Protein AF-A0A3C2D5D6-F1 (afdb_monomer)

Mean predicted aligned error: 3.18 Å

Radius of gyration: 10.92 Å; Cα contacts (8 Å, |Δi|>4): 31; chains: 1; bounding box: 22×16×32 Å

Solvent-accessible surface area (backbone atoms only — not comparable to full-atom values): 3055 Å² total; per-residue (Å²): 130,85,92,72,54,88,48,72,66,50,45,52,54,47,50,51,53,39,69,73,35,71,84,46,57,82,98,36,75,49,36,64,48,40,57,52,41,52,53,43,52,52,54,40,42,64,77,74,72,114

Structure (mmCIF, N/CA/C/O backbone):
data_AF-A0A3C2D5D6-F1
#
_entry.id   AF-A0A3C2D5D6-F1
#
loop_
_atom_site.group_PDB
_atom_site.id
_atom_site.type_symbol
_atom_site.label_atom_id
_atom_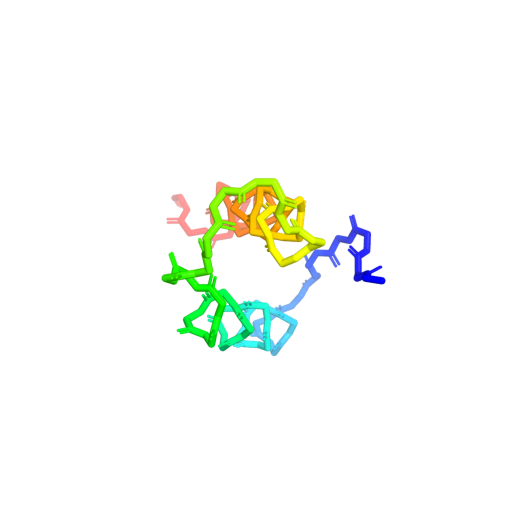site.label_alt_id
_atom_site.label_comp_id
_atom_site.label_asym_id
_atom_site.label_entity_id
_atom_site.label_seq_id
_atom_site.pdbx_PDB_ins_code
_atom_site.Cartn_x
_atom_site.Cartn_y
_atom_site.Cartn_z
_atom_site.occupancy
_atom_site.B_iso_or_equiv
_atom_site.auth_seq_id
_atom_site.auth_comp_id
_atom_site.auth_asym_id
_atom_site.auth_atom_id
_atom_site.pdbx_PDB_model_num
ATOM 1 N N . MET A 1 1 ? 7.313 -4.951 5.481 1.00 59.16 1 MET A N 1
ATOM 2 C CA . MET A 1 1 ? 6.695 -4.382 4.264 1.00 59.16 1 MET A CA 1
ATOM 3 C C . MET A 1 1 ? 7.773 -4.294 3.191 1.00 59.16 1 MET A C 1
ATOM 5 O O . MET A 1 1 ? 8.926 -4.164 3.581 1.00 59.16 1 MET A O 1
ATOM 9 N N . MET A 1 2 ? 7.444 -4.460 1.905 1.00 67.56 2 MET A N 1
ATOM 10 C CA . MET A 1 2 ? 8.425 -4.358 0.807 1.00 67.56 2 MET A CA 1
ATOM 11 C C . MET A 1 2 ? 9.051 -2.959 0.771 1.00 67.56 2 MET A C 1
ATOM 13 O O . MET A 1 2 ? 8.366 -1.982 1.048 1.00 67.56 2 MET A O 1
ATOM 17 N N . GLU A 1 3 ? 10.339 -2.874 0.442 1.00 78.38 3 GLU A N 1
ATOM 18 C CA . GLU A 1 3 ? 11.066 -1.598 0.346 1.00 78.38 3 GLU A CA 1
ATOM 19 C C . GLU A 1 3 ? 10.988 -0.979 -1.060 1.00 78.38 3 GLU A C 1
ATOM 21 O O . GLU A 1 3 ? 11.215 0.215 -1.221 1.00 78.38 3 GLU A O 1
ATOM 26 N N . THR A 1 4 ? 10.684 -1.775 -2.091 1.00 86.88 4 THR A N 1
A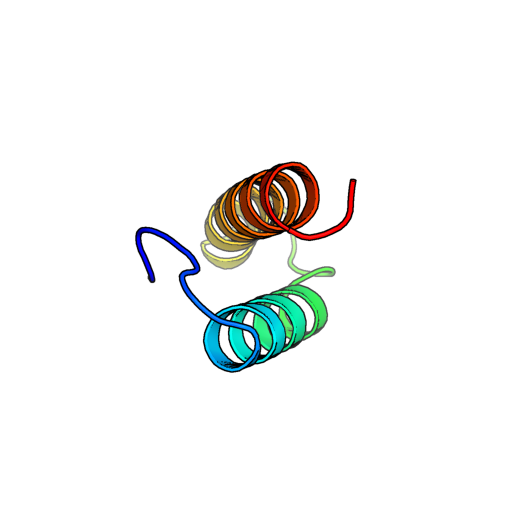TOM 27 C CA . THR A 1 4 ? 10.567 -1.361 -3.502 1.00 86.88 4 THR A CA 1
ATOM 28 C C . THR A 1 4 ? 9.747 -2.405 -4.269 1.00 86.88 4 THR A C 1
ATOM 30 O O . THR A 1 4 ? 9.756 -3.579 -3.892 1.00 86.88 4 THR A O 1
ATOM 33 N N . LEU A 1 5 ? 9.046 -1.984 -5.328 1.00 93.56 5 LEU A N 1
ATOM 34 C CA . LEU A 1 5 ? 8.354 -2.861 -6.281 1.00 93.56 5 LEU A CA 1
ATOM 35 C C . LEU A 1 5 ? 9.235 -3.013 -7.526 1.00 93.56 5 LEU A C 1
ATOM 37 O O . LEU A 1 5 ? 9.564 -2.012 -8.157 1.00 93.56 5 LEU A O 1
ATOM 41 N N . PHE A 1 6 ? 9.642 -4.234 -7.874 1.00 90.69 6 PHE A N 1
ATOM 42 C CA . PHE A 1 6 ? 10.583 -4.459 -8.983 1.00 90.69 6 PHE A CA 1
ATOM 43 C C . PHE A 1 6 ? 9.916 -5.000 -10.243 1.00 90.69 6 PHE A C 1
ATOM 45 O O . PHE A 1 6 ? 10.451 -4.865 -11.341 1.00 90.69 6 PHE A O 1
ATOM 52 N N . ASN A 1 7 ? 8.781 -5.672 -10.090 1.00 93.38 7 ASN A N 1
ATOM 53 C CA . ASN A 1 7 ? 8.095 -6.355 -11.175 1.00 93.38 7 ASN A CA 1
ATOM 54 C C . ASN A 1 7 ? 6.571 -6.225 -11.034 1.00 93.38 7 ASN A C 1
ATOM 56 O O . ASN A 1 7 ? 6.056 -5.726 -10.034 1.00 93.38 7 ASN A O 1
ATOM 60 N N . GLU A 1 8 ? 5.851 -6.679 -12.059 1.00 94.38 8 GLU A N 1
ATOM 61 C CA . GLU A 1 8 ? 4.392 -6.560 -12.111 1.00 94.38 8 GLU A CA 1
ATOM 62 C C . GLU A 1 8 ? 3.685 -7.375 -11.013 1.00 94.38 8 GLU A C 1
ATOM 64 O O . GLU A 1 8 ? 2.621 -6.976 -10.541 1.00 94.38 8 GLU A O 1
ATOM 69 N N . ASP A 1 9 ? 4.263 -8.494 -10.571 1.00 96.00 9 ASP A N 1
ATOM 70 C CA . ASP A 1 9 ? 3.675 -9.299 -9.499 1.00 96.00 9 ASP A CA 1
ATOM 71 C C . ASP A 1 9 ? 3.809 -8.592 -8.142 1.00 96.00 9 ASP A C 1
ATOM 73 O O . ASP A 1 9 ? 2.822 -8.521 -7.407 1.00 96.00 9 ASP A O 1
ATOM 77 N N . ASP A 1 10 ? 4.958 -7.966 -7.854 1.00 95.38 10 ASP A N 1
ATOM 78 C CA . ASP A 1 10 ? 5.131 -7.115 -6.665 1.00 95.38 10 ASP A CA 1
ATOM 79 C C . ASP A 1 10 ? 4.095 -5.981 -6.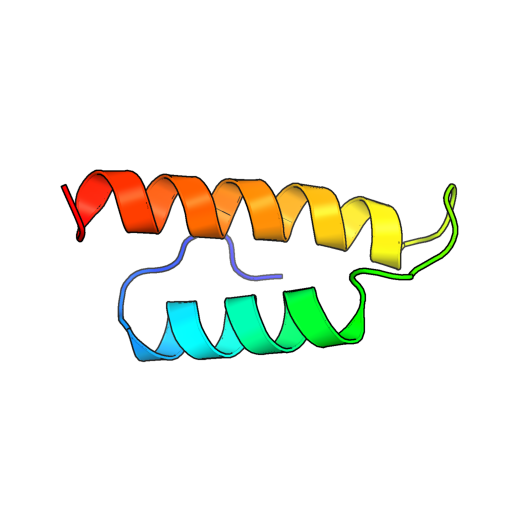662 1.00 95.38 10 ASP A C 1
ATOM 81 O O . ASP A 1 10 ? 3.438 -5.723 -5.650 1.00 95.38 10 ASP A O 1
ATOM 85 N N . TYR A 1 11 ? 3.910 -5.330 -7.816 1.00 95.56 11 TYR A N 1
ATOM 86 C CA . TYR A 1 11 ? 2.929 -4.261 -7.986 1.00 95.56 11 TYR A CA 1
ATOM 87 C C . TYR A 1 11 ? 1.498 -4.748 -7.736 1.00 95.56 11 TYR A C 1
ATOM 89 O O . TYR A 1 11 ? 0.753 -4.122 -6.981 1.00 95.56 11 TYR A O 1
ATOM 97 N N . ARG A 1 12 ? 1.111 -5.902 -8.291 1.00 96.25 12 ARG A N 1
ATOM 98 C CA . ARG A 1 12 ? -0.219 -6.494 -8.067 1.00 96.25 12 ARG A CA 1
ATOM 99 C C . ARG A 1 12 ? -0.450 -6.860 -6.604 1.00 96.25 12 ARG A C 1
ATOM 101 O O . ARG A 1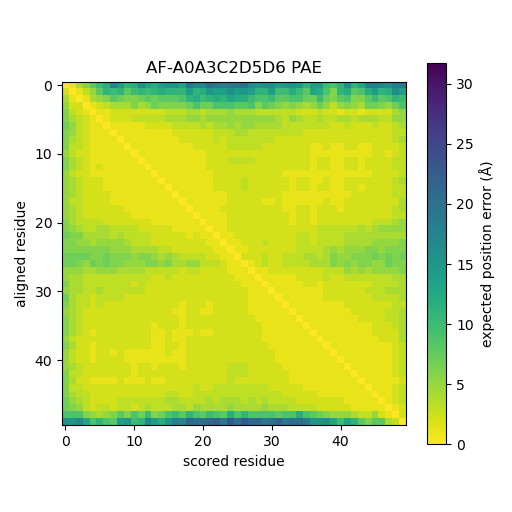 12 ? -1.552 -6.649 -6.096 1.00 96.25 12 ARG A O 1
ATOM 108 N N . GLU A 1 13 ? 0.553 -7.401 -5.917 1.00 96.19 13 GLU A N 1
ATOM 109 C CA . GLU A 1 13 ? 0.446 -7.714 -4.490 1.00 96.19 13 GLU A CA 1
ATOM 110 C C . GLU A 1 13 ? 0.323 -6.453 -3.629 1.00 96.19 13 GLU A C 1
ATOM 112 O O . GLU A 1 13 ? -0.500 -6.419 -2.709 1.00 96.19 13 GLU A O 1
ATOM 117 N N . ALA A 1 14 ? 1.106 -5.415 -3.930 1.00 95.81 14 ALA A N 1
ATOM 118 C CA . ALA A 1 14 ? 1.021 -4.123 -3.258 1.00 95.81 14 ALA A CA 1
ATOM 119 C C . ALA A 1 14 ? -0.348 -3.467 -3.478 1.00 95.81 14 ALA A C 1
ATOM 121 O O . ALA A 1 14 ? -0.978 -3.033 -2.515 1.00 95.81 14 ALA A O 1
ATOM 122 N N . LEU A 1 15 ? -0.857 -3.488 -4.712 1.00 96.31 15 LEU A N 1
ATOM 123 C CA . LEU A 1 15 ? -2.173 -2.953 -5.054 1.00 96.31 15 LEU A CA 1
ATOM 124 C C . LEU A 1 15 ? -3.295 -3.710 -4.336 1.00 96.31 15 LEU A C 1
ATOM 126 O O . LEU A 1 15 ? -4.234 -3.102 -3.828 1.00 96.31 15 LEU A O 1
ATOM 130 N N . LYS A 1 16 ? -3.191 -5.040 -4.240 1.00 97.06 16 LYS A N 1
ATOM 131 C CA . LYS A 1 16 ? -4.161 -5.846 -3.494 1.00 97.06 16 LYS A CA 1
ATOM 132 C C . LYS A 1 16 ? -4.193 -5.455 -2.016 1.00 97.06 16 LYS A C 1
ATOM 134 O O . LYS A 1 16 ? -5.276 -5.253 -1.479 1.00 97.06 16 LYS A O 1
ATOM 139 N N . LYS A 1 17 ? -3.028 -5.313 -1.378 1.00 96.19 17 LYS A N 1
ATOM 140 C CA . LYS A 1 17 ? -2.942 -4.877 0.026 1.00 96.19 17 LYS A CA 1
ATOM 141 C C . LYS A 1 17 ? -3.475 -3.465 0.215 1.00 96.19 17 LYS A C 1
ATOM 143 O O . LYS A 1 17 ? -4.195 -3.227 1.173 1.00 96.19 17 LYS A O 1
ATOM 148 N N . PHE A 1 18 ? -3.176 -2.562 -0.716 1.00 96.50 18 PHE A N 1
ATOM 149 C CA . PHE A 1 18 ? -3.709 -1.204 -0.703 1.00 96.50 18 PHE A CA 1
ATOM 150 C C . PHE A 1 18 ? -5.242 -1.225 -0.682 1.00 96.50 18 PHE A C 1
ATOM 152 O O . PHE A 1 18 ? -5.843 -0.600 0.181 1.00 96.50 18 PHE A O 1
ATOM 159 N N . LEU A 1 19 ? -5.876 -2.011 -1.557 1.00 97.00 19 LEU A N 1
ATOM 160 C CA . LEU A 1 19 ? -7.337 -2.153 -1.594 1.00 97.00 19 LEU A CA 1
ATOM 161 C C . LEU A 1 19 ? -7.926 -2.824 -0.344 1.00 97.00 19 LEU A C 1
ATOM 163 O O . LEU A 1 19 ? -9.079 -2.577 -0.009 1.00 97.00 19 LEU A O 1
ATOM 167 N N . GLU A 1 20 ? -7.169 -3.688 0.334 1.00 96.69 20 GLU A N 1
ATOM 168 C CA . GLU A 1 20 ? -7.608 -4.322 1.584 1.00 96.69 20 GLU A CA 1
ATOM 169 C C . GLU A 1 20 ? -7.632 -3.336 2.761 1.00 96.69 20 GLU A C 1
ATOM 171 O O . GLU A 1 20 ? -8.451 -3.503 3.665 1.00 96.69 20 GLU A O 1
ATOM 176 N N . ILE A 1 21 ? -6.760 -2.320 2.752 1.00 96.00 21 ILE A N 1
ATOM 177 C CA . ILE A 1 21 ? -6.573 -1.395 3.880 1.00 96.00 21 ILE A CA 1
ATOM 178 C C . ILE A 1 21 ? -6.925 0.066 3.558 1.00 96.00 21 ILE A C 1
ATOM 180 O O . ILE A 1 21 ? -6.777 0.921 4.423 1.00 96.00 21 ILE A O 1
ATOM 184 N N . CYS A 1 22 ? -7.419 0.380 2.353 1.00 95.62 22 CYS A N 1
ATOM 185 C CA . CYS A 1 22 ? -7.692 1.763 1.926 1.00 95.62 22 CYS A CA 1
ATOM 186 C C . CYS A 1 22 ? -8.758 2.490 2.745 1.00 95.62 22 CYS A C 1
ATOM 188 O O . CYS A 1 22 ? -8.739 3.714 2.803 1.00 95.62 22 CYS A O 1
ATOM 190 N N . ASP A 1 23 ? -9.645 1.742 3.398 1.00 95.50 23 ASP A N 1
ATOM 191 C CA . ASP A 1 23 ? -10.674 2.280 4.291 1.00 95.50 23 ASP A CA 1
ATOM 192 C C . ASP A 1 23 ? -10.286 2.159 5.778 1.00 95.50 23 ASP A C 1
ATOM 194 O O . ASP A 1 23 ? -11.142 2.275 6.661 1.00 95.50 23 ASP A O 1
ATOM 198 N N . ALA A 1 24 ? -9.013 1.878 6.082 1.00 94.00 24 ALA A N 1
ATOM 199 C C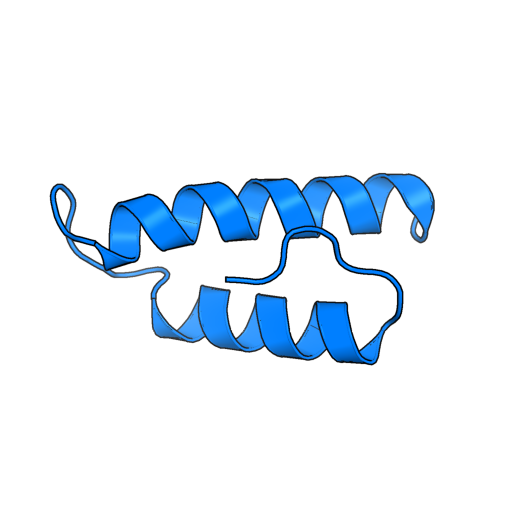A . ALA A 1 24 ? -8.545 1.799 7.457 1.00 94.00 24 ALA A CA 1
ATOM 200 C C . ALA A 1 24 ? -8.737 3.149 8.177 1.00 94.00 24 ALA A C 1
ATOM 202 O O . ALA A 1 24 ? -8.474 4.204 7.596 1.00 94.00 24 ALA A O 1
ATOM 203 N N . PRO A 1 25 ? -9.188 3.144 9.446 1.00 94.19 25 PRO A N 1
ATOM 204 C CA . PRO A 1 25 ? -9.288 4.367 10.229 1.00 94.19 25 PRO A CA 1
ATOM 205 C C . PRO A 1 25 ? -7.932 5.062 10.374 1.00 94.19 25 PRO A C 1
ATOM 207 O O . PRO A 1 25 ? -6.894 4.406 10.462 1.00 94.19 25 PRO A O 1
ATOM 210 N N . GLU A 1 26 ? -7.954 6.388 10.480 1.00 89.81 26 GLU A N 1
ATOM 211 C CA . GLU A 1 26 ? -6.779 7.167 10.878 1.00 89.81 26 GLU A CA 1
ATOM 212 C C . GLU A 1 26 ? -6.247 6.701 12.251 1.00 89.81 26 GLU A C 1
ATOM 214 O O . GLU A 1 26 ? -6.977 6.099 13.045 1.00 89.81 26 GLU A O 1
ATOM 219 N N . ASP A 1 27 ? -4.966 6.966 12.523 1.00 92.94 27 ASP A N 1
ATOM 220 C CA . ASP A 1 27 ? -4.252 6.538 13.740 1.00 92.94 27 ASP A CA 1
ATOM 221 C C . ASP A 1 27 ? -4.178 5.008 13.945 1.00 92.94 27 ASP A C 1
ATOM 223 O O . ASP A 1 27 ? -4.010 4.517 15.068 1.00 92.94 27 ASP A O 1
ATOM 227 N N . THR A 1 28 ? -4.281 4.233 12.863 1.00 94.38 28 THR A N 1
ATOM 228 C CA . THR A 1 28 ? -4.053 2.782 12.866 1.00 94.38 28 THR A CA 1
ATOM 229 C C . THR A 1 28 ? -2.739 2.426 12.164 1.00 94.38 28 THR A C 1
ATOM 231 O O . THR A 1 28 ? -2.309 3.155 11.269 1.00 9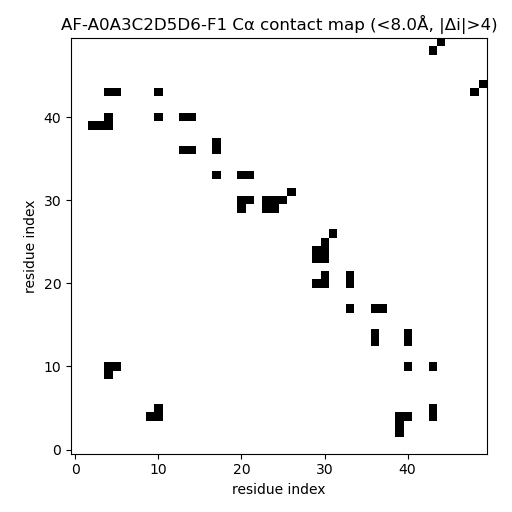4.38 28 THR A O 1
ATOM 234 N N . PRO A 1 29 ? -2.088 1.300 12.518 1.00 93.75 29 PRO A N 1
ATOM 235 C CA . PRO A 1 29 ? -0.928 0.804 11.772 1.00 93.75 29 PRO A CA 1
ATOM 236 C C . PRO A 1 29 ? -1.208 0.633 10.272 1.00 93.75 29 PRO A C 1
ATOM 238 O O . PRO A 1 29 ? -0.330 0.834 9.441 1.00 93.75 29 PRO A O 1
ATOM 241 N N . GLU A 1 30 ? -2.442 0.289 9.918 1.00 94.00 30 GLU A N 1
ATOM 242 C CA . GLU A 1 30 ? -2.895 0.149 8.542 1.00 94.00 30 GLU A CA 1
ATOM 243 C C . GLU A 1 30 ? -2.880 1.482 7.777 1.00 94.00 30 GLU A C 1
ATOM 245 O O . GLU A 1 30 ? -2.568 1.484 6.588 1.00 94.00 30 GLU A O 1
ATOM 250 N N . ALA A 1 31 ? -3.141 2.614 8.440 1.00 93.50 31 ALA A N 1
ATOM 251 C CA . ALA A 1 31 ? -3.011 3.939 7.830 1.00 93.50 31 ALA A CA 1
ATOM 252 C C . ALA A 1 31 ? -1.540 4.280 7.513 1.00 93.50 31 ALA A C 1
ATOM 254 O O . ALA A 1 31 ? -1.239 4.728 6.406 1.00 93.50 31 ALA A O 1
ATOM 255 N N . ASP A 1 32 ? -0.606 3.972 8.423 1.00 93.62 32 ASP A N 1
ATOM 256 C CA . ASP A 1 32 ? 0.840 4.128 8.178 1.00 93.62 32 ASP A CA 1
ATOM 257 C C . ASP A 1 32 ? 1.333 3.227 7.029 1.00 93.62 32 ASP A C 1
ATOM 259 O O . ASP A 1 32 ? 2.294 3.544 6.316 1.00 93.62 32 ASP A O 1
ATOM 263 N N . ASP A 1 33 ? 0.724 2.052 6.881 1.00 94.50 33 ASP A N 1
ATOM 264 C CA . ASP A 1 33 ? 1.019 1.102 5.814 1.00 94.50 33 ASP A CA 1
ATOM 265 C C . ASP A 1 33 ? 0.421 1.562 4.472 1.00 94.50 33 ASP A C 1
ATOM 267 O O . ASP A 1 33 ? 1.057 1.385 3.427 1.00 94.50 33 ASP A O 1
ATOM 271 N N . LEU A 1 34 ? -0.744 2.219 4.493 1.00 95.06 34 LEU A N 1
ATOM 272 C CA . LEU A 1 34 ? -1.382 2.807 3.317 1.00 95.06 34 LEU A CA 1
ATOM 273 C C . LEU A 1 34 ? -0.499 3.882 2.675 1.00 95.06 34 LEU A C 1
ATOM 275 O O . LEU A 1 34 ? -0.271 3.835 1.465 1.00 95.06 34 LEU A O 1
ATOM 279 N N . GLU A 1 35 ? 0.048 4.806 3.473 1.00 93.44 35 GLU A N 1
ATOM 280 C CA . GLU A 1 35 ? 0.928 5.873 2.974 1.00 93.44 35 GLU A CA 1
ATOM 281 C C . GLU A 1 35 ? 2.156 5.305 2.247 1.00 93.44 35 GLU A C 1
ATOM 283 O O . GLU A 1 35 ? 2.537 5.771 1.169 1.00 93.44 35 GLU A O 1
ATOM 288 N N . LYS A 1 36 ? 2.757 4.245 2.798 1.00 94.56 36 LYS A N 1
ATOM 289 C CA . LYS A 1 36 ? 3.908 3.574 2.176 1.00 94.56 36 LYS A CA 1
ATOM 290 C C . LYS A 1 36 ? 3.521 2.865 0.885 1.00 94.56 36 LYS A C 1
ATOM 292 O O . LYS A 1 36 ? 4.267 2.942 -0.088 1.00 94.56 36 LYS A O 1
ATOM 297 N N . LEU A 1 37 ? 2.378 2.178 0.856 1.00 96.00 37 LEU A N 1
ATOM 298 C CA . LEU A 1 37 ? 1.894 1.511 -0.353 1.00 96.00 37 LEU A CA 1
ATOM 299 C C . LEU A 1 37 ? 1.622 2.516 -1.474 1.00 96.00 37 LEU A C 1
ATOM 301 O O . LEU A 1 37 ? 2.024 2.259 -2.605 1.00 96.00 37 LEU A O 1
ATOM 305 N N . MET A 1 38 ? 1.019 3.666 -1.164 1.00 95.44 38 MET A N 1
ATOM 306 C CA . MET A 1 38 ? 0.803 4.738 -2.141 1.00 95.44 38 MET A CA 1
ATOM 307 C C . MET A 1 38 ? 2.118 5.209 -2.763 1.00 95.44 38 MET A C 1
ATOM 309 O O . MET A 1 38 ? 2.225 5.258 -3.986 1.00 95.44 38 MET A O 1
ATOM 313 N N . TYR A 1 39 ? 3.131 5.486 -1.935 1.00 96.00 39 TYR A N 1
ATOM 314 C CA . TYR A 1 39 ? 4.452 5.893 -2.417 1.00 96.00 39 TYR A CA 1
ATOM 315 C C . TYR A 1 39 ? 5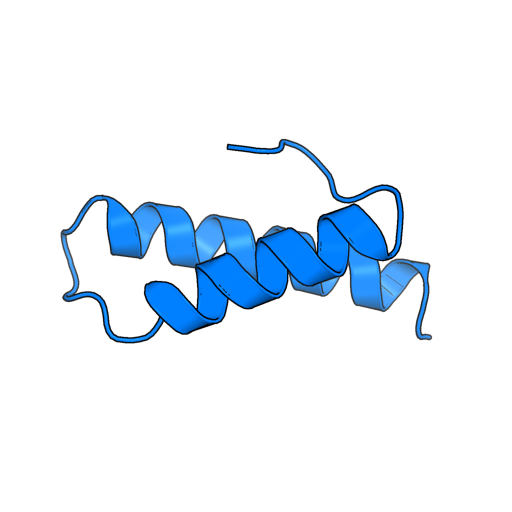.085 4.841 -3.340 1.00 96.00 39 TYR A C 1
ATOM 317 O O . TYR A 1 39 ? 5.583 5.167 -4.414 1.00 96.00 39 TYR A O 1
ATOM 325 N N . LEU A 1 40 ? 5.047 3.567 -2.944 1.00 95.94 40 LEU A N 1
ATOM 326 C CA . LEU A 1 40 ? 5.631 2.476 -3.726 1.00 95.94 40 LEU A CA 1
ATOM 327 C C . LEU A 1 40 ? 4.938 2.287 -5.080 1.00 95.94 40 LEU A C 1
ATOM 329 O O . LEU A 1 40 ? 5.618 2.102 -6.090 1.00 95.94 40 LEU A O 1
ATOM 333 N N . LEU A 1 41 ? 3.603 2.338 -5.100 1.00 95.81 41 LEU A N 1
ATOM 334 C CA . LEU A 1 41 ? 2.810 2.227 -6.325 1.00 95.81 41 LEU A CA 1
ATOM 335 C C . LEU A 1 41 ? 3.100 3.400 -7.272 1.00 95.81 41 LEU A C 1
ATOM 337 O O . LEU A 1 41 ? 3.351 3.166 -8.451 1.00 95.81 41 LEU A O 1
ATOM 341 N N . GLU A 1 42 ? 3.151 4.632 -6.753 1.00 95.94 42 GLU A N 1
ATOM 342 C CA . GLU A 1 42 ? 3.469 5.825 -7.547 1.00 95.94 42 GLU A CA 1
ATOM 343 C C . GLU A 1 42 ? 4.860 5.731 -8.186 1.00 95.94 42 GLU A C 1
ATOM 345 O O . GLU A 1 42 ? 5.002 5.962 -9.387 1.00 95.94 42 GLU A O 1
ATOM 350 N N . VAL A 1 43 ? 5.887 5.362 -7.411 1.00 95.31 43 VAL A N 1
ATOM 351 C CA . VAL A 1 43 ? 7.258 5.209 -7.925 1.00 95.31 43 VAL A CA 1
ATOM 352 C C . VAL A 1 43 ? 7.300 4.179 -9.053 1.00 95.31 43 VAL A C 1
ATOM 354 O O . VAL A 1 43 ? 7.857 4.452 -10.116 1.00 95.31 43 VAL 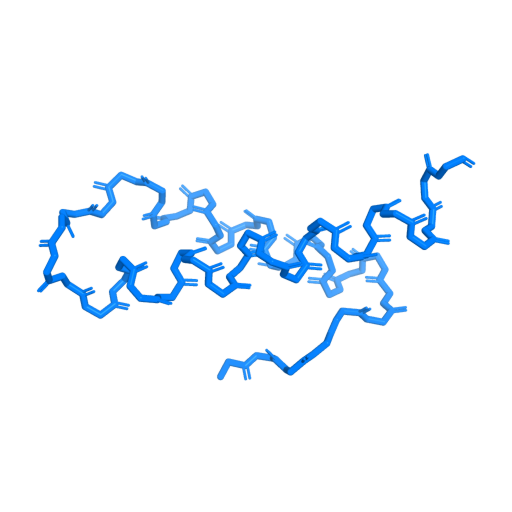A O 1
ATOM 357 N N . TYR A 1 44 ? 6.670 3.019 -8.857 1.00 95.44 44 TYR A N 1
ATOM 358 C CA . TYR A 1 44 ? 6.641 1.975 -9.878 1.00 95.44 44 TYR A CA 1
ATOM 359 C C . TYR A 1 44 ? 5.948 2.441 -11.165 1.00 95.44 44 TYR A C 1
ATOM 361 O O . TYR A 1 44 ? 6.466 2.211 -12.261 1.00 95.44 44 TYR A O 1
ATOM 369 N N . GLU A 1 45 ? 4.797 3.108 -11.048 1.00 94.81 45 GLU A N 1
ATOM 370 C CA . GLU A 1 45 ? 4.047 3.631 -12.193 1.00 94.81 45 GLU A CA 1
ATOM 371 C C . GLU A 1 45 ? 4.842 4.682 -12.968 1.00 94.81 45 GLU A C 1
ATOM 373 O O . GLU A 1 45 ? 4.869 4.641 -14.200 1.00 94.81 45 GLU A O 1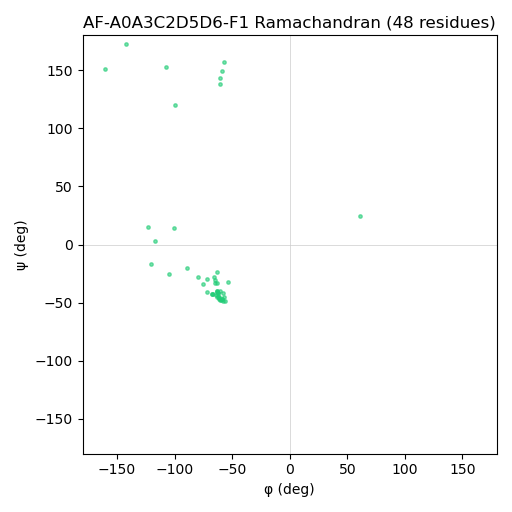
ATOM 378 N N . GLN A 1 46 ? 5.539 5.585 -12.271 1.00 94.81 46 GLN A N 1
ATOM 379 C CA . GLN A 1 46 ? 6.397 6.583 -12.908 1.00 94.81 46 GLN A CA 1
ATOM 380 C C . GLN A 1 46 ? 7.522 5.939 -13.726 1.00 94.81 46 GLN A C 1
ATOM 382 O O . GLN A 1 46 ? 7.823 6.415 -14.820 1.00 94.81 46 GLN A O 1
ATOM 387 N N . GLU A 1 47 ? 8.130 4.863 -13.225 1.00 93.44 47 GLU A N 1
ATOM 388 C CA . GLU A 1 47 ? 9.251 4.192 -13.892 1.00 93.44 47 GLU A CA 1
ATOM 389 C C . GLU A 1 47 ? 8.827 3.265 -15.043 1.00 93.44 47 GLU A C 1
ATOM 391 O O . GLU A 1 47 ? 9.609 3.066 -15.974 1.00 93.44 47 GLU A O 1
ATOM 396 N N . ASN A 1 48 ? 7.618 2.691 -14.999 1.00 92.31 48 ASN A N 1
ATOM 397 C CA . ASN A 1 48 ? 7.229 1.581 -15.884 1.00 92.31 48 ASN A CA 1
ATOM 398 C C . ASN A 1 48 ? 6.008 1.856 -16.778 1.00 92.31 48 ASN A C 1
ATOM 400 O O . ASN A 1 48 ? 5.787 1.111 -17.735 1.00 92.31 48 ASN A O 1
ATOM 404 N N . CYS A 1 49 ? 5.200 2.880 -16.488 1.00 82.88 49 CYS A N 1
ATOM 405 C CA . CYS A 1 49 ? 3.929 3.142 -17.178 1.00 82.88 49 CYS A CA 1
ATOM 406 C C . CYS A 1 49 ? 3.832 4.545 -17.809 1.00 82.88 49 CYS A C 1
ATOM 408 O O . CYS A 1 49 ? 2.730 4.968 -18.167 1.00 82.88 49 CYS A O 1
ATOM 410 N N . SER A 1 50 ? 4.959 5.251 -17.944 1.00 61.78 50 SER A N 1
ATOM 411 C CA . SER A 1 50 ? 5.061 6.604 -18.510 1.00 61.78 50 SER A CA 1
ATOM 412 C C . SER A 1 50 ? 5.224 6.664 -20.033 1.00 61.78 50 SER A C 1
ATOM 414 O O . SER A 1 50 ? 5.754 5.713 -20.653 1.00 61.78 50 SER A O 1
#

Foldseek 3Di:
DDPAQDDPVSLVVLVVLLVVLVPPDPPDPSVVSNVVSVVRNVVCCVVPVD

Secondary structure (DSSP, 8-state):
--S---SHHHHHHHHHHHHHHTTPPTTSHHHHHHHHHHHHHHHHHHHH--

Sequence (50 aa):
MMETLFNEDDYREALKKFLEICDAPEDTPEADDLEKLMYLLEVYEQENCS

Nearest PDB structures (foldseek):
  6q56-assembly4_D  TM=8.288E-01  e=3.402E+00  Bacillus subtilis subsp. subtilis str. 168

pLDDT: mean 92.19, std 8.17, range [59.16, 97.06]